Protein AF-A0A357G168-F1 (afdb_monomer_lite)

Secondary structure (DSSP, 8-state):
-HHHHHHHHHHHHHTT-HHHHHHHHHHHHHHHHHHTT---HHHHHHHHHHSS----

Foldseek 3Di:
DLLVVLVVQLVVLVVVPNVSSVVSNVRNVVVVCVVVVVQDVVNVVCVVVVPPPPDD

Radius of gyration: 16.84 Å; chains: 1; bounding box: 22×18×57 Å

Sequence (56 aa):
EEARAALSRAIPALDVGPELAAEDVRVAADQIGRLTGRIDVEDLLDEIFSSFCIGK

pLDDT: mean 84.71, std 12.98, range [51.03, 97.62]

Structure (mmCIF, N/CA/C/O backbone):
data_AF-A0A357G168-F1
#
_entry.id   AF-A0A357G168-F1
#
loop_
_atom_site.group_PDB
_atom_site.id
_atom_site.type_symbol
_atom_site.label_atom_id
_atom_site.label_alt_id
_atom_site.label_comp_id
_atom_site.label_asym_id
_atom_site.label_entity_id
_atom_site.label_seq_id
_atom_site.pdbx_PDB_ins_code
_atom_site.Cartn_x
_atom_site.Cartn_y
_atom_site.Cartn_z
_atom_site.occupancy
_atom_site.B_iso_or_equiv
_atom_site.auth_seq_id
_atom_site.auth_comp_id
_atom_site.auth_asym_id
_atom_site.auth_atom_id
_atom_site.pdbx_PDB_model_num
ATOM 1 N N . GLU A 1 1 ? -3.538 10.465 2.422 1.00 78.88 1 GLU A N 1
ATOM 2 C CA . GLU A 1 1 ? -2.783 10.913 1.223 1.00 78.88 1 GLU A CA 1
ATOM 3 C C . GLU A 1 1 ? -1.622 9.985 0.872 1.00 78.88 1 GLU A C 1
ATOM 5 O O . GLU A 1 1 ? -1.383 9.741 -0.305 1.00 78.88 1 GLU A O 1
ATOM 10 N N . GLU A 1 2 ? -0.963 9.400 1.870 1.00 90.62 2 GLU A N 1
ATOM 11 C CA . GLU A 1 2 ? 0.196 8.516 1.711 1.00 90.62 2 GLU A CA 1
ATOM 12 C C . GLU A 1 2 ? -0.049 7.281 0.827 1.00 90.62 2 GLU A C 1
ATOM 14 O O . GLU A 1 2 ? 0.756 7.001 -0.059 1.00 90.62 2 GLU A O 1
ATOM 19 N N . ALA A 1 3 ? -1.216 6.630 0.943 1.00 92.94 3 ALA A N 1
ATOM 20 C CA . ALA A 1 3 ? -1.599 5.512 0.068 1.00 92.94 3 ALA A CA 1
ATOM 21 C C . ALA A 1 3 ? -1.539 5.866 -1.430 1.00 92.94 3 ALA A C 1
ATOM 23 O O . ALA A 1 3 ? -1.068 5.086 -2.255 1.00 92.94 3 ALA A O 1
ATOM 24 N N . ARG A 1 4 ? -2.005 7.068 -1.790 1.00 95.88 4 ARG A N 1
ATOM 25 C CA . ARG A 1 4 ? -2.033 7.538 -3.181 1.00 95.88 4 ARG A CA 1
ATOM 26 C C . ARG A 1 4 ? -0.623 7.819 -3.695 1.00 95.88 4 ARG A C 1
ATOM 28 O O . ARG A 1 4 ? -0.321 7.488 -4.838 1.00 95.88 4 ARG A O 1
ATOM 35 N N . ALA A 1 5 ? 0.228 8.412 -2.859 1.00 97.12 5 ALA A N 1
ATOM 36 C CA . ALA A 1 5 ? 1.624 8.665 -3.200 1.00 97.12 5 ALA A CA 1
ATOM 37 C C . ALA A 1 5 ? 2.394 7.352 -3.409 1.00 97.12 5 ALA A C 1
ATOM 39 O O . ALA A 1 5 ? 3.106 7.218 -4.402 1.00 97.12 5 ALA A O 1
ATOM 40 N N . ALA A 1 6 ? 2.191 6.366 -2.533 1.00 96.44 6 ALA A N 1
ATOM 41 C CA . ALA A 1 6 ? 2.790 5.043 -2.665 1.00 96.44 6 ALA A CA 1
ATOM 42 C C . ALA A 1 6 ? 2.338 4.337 -3.957 1.00 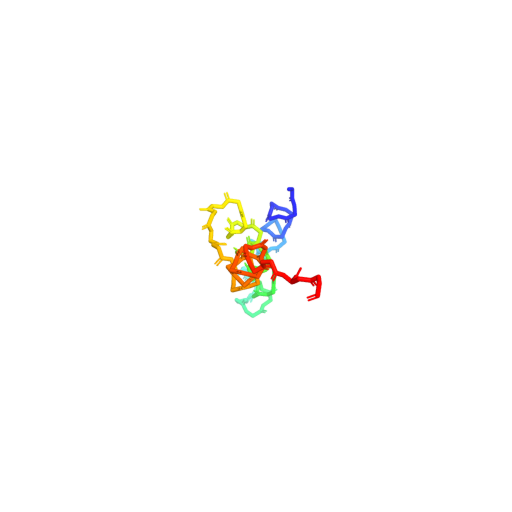96.44 6 ALA A C 1
ATOM 44 O O . ALA A 1 6 ? 3.173 3.928 -4.759 1.00 96.44 6 ALA A O 1
ATOM 45 N N . LEU A 1 7 ? 1.033 4.324 -4.257 1.00 96.62 7 LEU A N 1
ATOM 46 C CA . LEU A 1 7 ? 0.526 3.769 -5.522 1.00 96.62 7 LEU A CA 1
ATOM 47 C C . LEU A 1 7 ? 1.097 4.475 -6.759 1.00 96.62 7 LEU A C 1
ATOM 49 O O . LEU A 1 7 ? 1.401 3.815 -7.749 1.00 96.62 7 LEU A O 1
ATOM 53 N N . SER A 1 8 ? 1.284 5.798 -6.711 1.00 97.62 8 SER A N 1
ATOM 54 C CA . SER A 1 8 ? 1.851 6.544 -7.843 1.00 97.62 8 SER A CA 1
ATOM 55 C C . SER A 1 8 ? 3.295 6.153 -8.176 1.00 97.62 8 SER A C 1
ATOM 57 O O . SER A 1 8 ? 3.697 6.275 -9.331 1.00 97.62 8 SER A O 1
ATOM 59 N N . ARG A 1 9 ? 4.054 5.654 -7.190 1.00 96.81 9 ARG A N 1
ATOM 60 C CA . ARG A 1 9 ? 5.408 5.114 -7.384 1.00 96.81 9 ARG A CA 1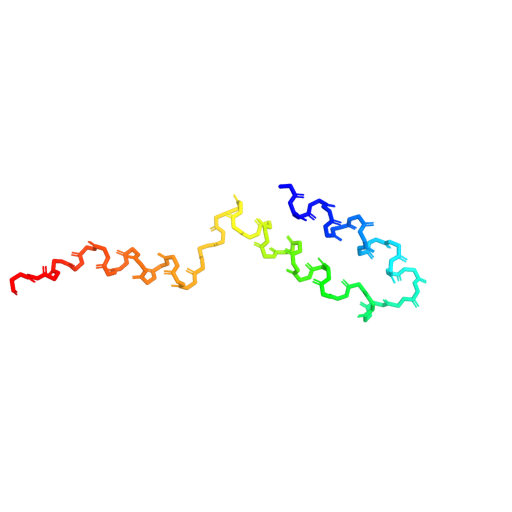
ATOM 61 C C . ARG A 1 9 ? 5.390 3.637 -7.771 1.00 96.81 9 ARG A C 1
ATOM 63 O O . ARG A 1 9 ? 6.143 3.238 -8.653 1.00 96.81 9 ARG A O 1
ATOM 70 N N . ALA A 1 10 ? 4.491 2.853 -7.173 1.00 97.25 10 ALA A N 1
ATOM 71 C CA . ALA A 1 10 ? 4.359 1.425 -7.453 1.00 97.25 10 ALA A CA 1
ATOM 72 C C . ALA A 1 10 ? 3.961 1.134 -8.907 1.00 97.25 10 ALA A C 1
ATOM 74 O O . ALA A 1 10 ? 4.521 0.233 -9.522 1.00 97.25 10 ALA A O 1
ATOM 75 N N . ILE A 1 11 ? 3.003 1.888 -9.461 1.00 96.81 11 ILE A N 1
ATOM 76 C CA . ILE A 1 11 ? 2.454 1.642 -10.806 1.00 96.81 11 ILE A CA 1
ATOM 77 C C . ILE A 1 11 ? 3.547 1.585 -11.888 1.00 96.81 11 ILE A C 1
ATOM 79 O O . ILE A 1 11 ? 3.624 0.561 -12.559 1.00 96.81 11 ILE A O 1
ATOM 83 N N . PRO A 1 12 ? 4.420 2.598 -12.057 1.00 97.25 12 PRO A N 1
ATOM 84 C CA . PRO A 1 12 ? 5.488 2.517 -13.054 1.00 97.25 12 PRO A CA 1
ATOM 85 C C . PRO A 1 12 ? 6.573 1.484 -12.704 1.00 97.25 12 PRO A C 1
ATOM 87 O O . PRO A 1 12 ? 7.249 0.987 -13.598 1.00 97.25 12 PRO A O 1
ATOM 90 N N . ALA A 1 13 ? 6.762 1.141 -11.423 1.00 96.19 13 ALA A N 1
ATOM 91 C CA . ALA A 1 13 ? 7.735 0.126 -11.016 1.00 96.19 13 ALA A CA 1
ATOM 92 C C . ALA A 1 13 ? 7.308 -1.298 -11.422 1.00 96.19 13 ALA A C 1
ATOM 94 O O . ALA A 1 13 ? 8.168 -2.128 -11.715 1.00 96.19 13 ALA A O 1
ATOM 95 N N . LEU A 1 14 ? 5.998 -1.566 -11.516 1.00 95.75 14 LEU A N 1
ATOM 96 C CA . LEU A 1 14 ? 5.460 -2.849 -11.987 1.00 95.75 14 LEU A CA 1
ATOM 97 C C . LEU A 1 14 ? 5.853 -3.168 -13.436 1.00 95.75 14 LEU A C 1
ATOM 99 O O . LEU A 1 14 ? 6.009 -4.342 -13.764 1.00 95.75 14 LEU A O 1
ATOM 103 N N . ASP A 1 15 ? 6.046 -2.147 -14.277 1.00 95.38 15 ASP A N 1
ATOM 104 C CA . ASP A 1 15 ? 6.480 -2.320 -15.671 1.00 95.38 15 ASP A CA 1
ATOM 105 C C . ASP A 1 15 ? 7.944 -2.782 -15.778 1.00 95.38 15 ASP A C 1
ATOM 107 O O . ASP A 1 15 ? 8.353 -3.333 -16.800 1.00 95.38 15 ASP A O 1
ATOM 111 N N . VAL A 1 16 ? 8.741 -2.559 -14.729 1.00 95.75 16 VAL A N 1
ATOM 112 C CA . VAL A 1 16 ? 10.152 -2.964 -14.662 1.00 95.75 16 VAL A CA 1
ATOM 113 C C . VAL A 1 16 ? 10.294 -4.318 -13.970 1.00 95.75 16 VAL A C 1
ATOM 115 O O . VAL A 1 16 ? 11.026 -5.180 -14.453 1.00 95.75 16 VAL A O 1
ATOM 118 N N . GLY A 1 17 ? 9.585 -4.515 -12.859 1.00 95.12 17 GLY A N 1
ATOM 119 C CA . GLY A 1 17 ? 9.582 -5.769 -12.117 1.00 95.12 17 GLY A CA 1
ATOM 120 C C . GLY A 1 17 ? 8.748 -5.677 -10.835 1.00 95.12 17 GLY A C 1
ATOM 121 O O . GLY A 1 17 ? 8.811 -4.667 -10.126 1.00 95.12 17 GLY A O 1
ATOM 122 N N . PRO A 1 18 ? 7.962 -6.712 -10.491 1.00 93.38 18 PRO A N 1
ATOM 123 C CA . PRO A 1 18 ? 7.090 -6.693 -9.316 1.00 93.38 18 PRO A CA 1
ATOM 124 C C . PRO A 1 18 ? 7.844 -6.484 -7.993 1.00 93.38 18 PRO A C 1
ATOM 126 O O . PRO A 1 18 ? 7.308 -5.875 -7.068 1.00 93.38 18 PRO A O 1
ATOM 129 N N . GLU A 1 19 ? 9.094 -6.932 -7.901 1.00 95.94 19 GLU A N 1
ATOM 130 C CA . GLU A 1 19 ? 9.971 -6.734 -6.747 1.00 95.94 19 GLU A CA 1
ATOM 131 C C . GLU A 1 19 ? 10.284 -5.257 -6.472 1.00 95.94 19 GLU A C 1
ATOM 133 O O . GLU A 1 19 ? 10.458 -4.878 -5.315 1.00 95.94 19 GLU A O 1
ATOM 138 N N . LEU A 1 20 ? 10.290 -4.409 -7.505 1.00 94.38 20 LEU A N 1
ATOM 139 C CA . LEU A 1 20 ? 10.534 -2.971 -7.369 1.00 94.38 20 LEU A CA 1
ATOM 140 C C . LEU A 1 20 ? 9.296 -2.216 -6.877 1.00 94.38 20 LEU A C 1
ATOM 142 O O . LEU A 1 20 ? 9.426 -1.149 -6.284 1.00 94.38 20 LEU A O 1
ATOM 146 N N . ALA A 1 21 ? 8.100 -2.770 -7.090 1.00 97.38 21 ALA A N 1
ATOM 147 C CA . ALA A 1 21 ? 6.843 -2.197 -6.616 1.00 97.38 21 ALA A CA 1
ATOM 148 C C . ALA A 1 21 ? 6.434 -2.698 -5.218 1.00 97.38 21 ALA A C 1
ATOM 150 O O . ALA A 1 21 ? 5.538 -2.123 -4.600 1.00 97.38 21 ALA A O 1
ATOM 151 N N . ALA A 1 22 ? 7.055 -3.772 -4.719 1.00 95.19 22 ALA A N 1
ATOM 152 C CA . ALA A 1 22 ? 6.580 -4.523 -3.557 1.00 95.19 22 ALA A CA 1
ATOM 153 C C . ALA A 1 22 ? 6.405 -3.665 -2.292 1.00 95.19 22 ALA A C 1
ATOM 155 O O . ALA A 1 22 ? 5.364 -3.738 -1.638 1.00 95.19 22 ALA A O 1
ATOM 156 N N . GLU A 1 23 ? 7.391 -2.829 -1.962 1.00 96.38 23 GLU A N 1
ATOM 157 C CA . GLU A 1 23 ? 7.345 -2.003 -0.750 1.00 96.38 23 GLU A CA 1
ATOM 158 C C . GLU A 1 23 ? 6.297 -0.888 -0.850 1.00 96.38 23 GLU A C 1
ATOM 160 O O . GLU A 1 23 ? 5.515 -0.683 0.077 1.00 96.38 23 GLU A O 1
ATOM 165 N N . ASP A 1 24 ? 6.205 -0.214 -1.996 1.00 97.38 24 ASP A N 1
ATOM 166 C CA . ASP A 1 24 ? 5.190 0.819 -2.210 1.00 97.38 24 ASP A CA 1
ATOM 167 C C . ASP A 1 24 ? 3.767 0.227 -2.195 1.00 97.38 24 ASP A C 1
ATOM 169 O O . ASP A 1 24 ? 2.845 0.831 -1.642 1.00 97.38 24 ASP A O 1
ATOM 173 N N . VAL A 1 25 ? 3.577 -0.984 -2.732 1.00 95.62 25 VAL A N 1
ATOM 174 C CA . VAL A 1 25 ? 2.301 -1.712 -2.632 1.00 95.62 25 VAL A CA 1
ATOM 175 C C . VAL A 1 25 ? 1.993 -2.090 -1.181 1.00 95.62 25 VAL A C 1
ATOM 177 O O . VAL A 1 25 ? 0.847 -1.934 -0.753 1.00 95.62 25 VAL A O 1
ATOM 180 N N . ARG A 1 26 ? 2.987 -2.534 -0.398 1.00 94.69 26 ARG A N 1
ATOM 181 C CA . ARG A 1 26 ? 2.824 -2.840 1.034 1.00 94.69 26 ARG A CA 1
ATOM 182 C C . ARG A 1 26 ? 2.370 -1.608 1.819 1.00 94.69 26 ARG A C 1
ATOM 184 O O . ARG A 1 26 ? 1.403 -1.693 2.572 1.00 94.69 26 ARG A O 1
ATOM 191 N N . VAL A 1 27 ? 3.022 -0.464 1.605 1.00 95.00 27 VAL A N 1
ATOM 192 C CA . VAL A 1 27 ? 2.671 0.816 2.246 1.00 95.00 27 VAL A CA 1
ATOM 193 C C . VAL A 1 27 ? 1.271 1.272 1.837 1.00 95.00 27 VAL A C 1
ATOM 195 O O . VAL A 1 27 ? 0.469 1.654 2.687 1.00 95.00 27 VAL A O 1
ATOM 198 N N . ALA A 1 28 ? 0.932 1.199 0.548 1.00 94.94 28 ALA A N 1
ATOM 199 C CA . ALA A 1 28 ? -0.409 1.534 0.085 1.00 94.94 28 ALA A CA 1
ATOM 200 C C . ALA A 1 28 ? -1.484 0.641 0.725 1.00 94.94 28 ALA A C 1
ATOM 202 O O . ALA A 1 28 ? -2.519 1.146 1.161 1.00 94.94 28 ALA A O 1
ATOM 203 N N . ALA A 1 29 ? -1.236 -0.669 0.805 1.00 92.12 29 ALA A N 1
ATOM 204 C CA . ALA A 1 29 ? -2.161 -1.634 1.391 1.00 92.12 29 ALA A CA 1
ATOM 205 C C . ALA A 1 29 ? -2.379 -1.409 2.896 1.00 92.12 29 ALA A C 1
ATOM 207 O O . ALA A 1 29 ? -3.520 -1.495 3.348 1.00 92.12 29 ALA A O 1
ATOM 208 N N . ASP A 1 30 ? -1.325 -1.079 3.647 1.00 90.88 30 ASP A N 1
ATOM 209 C CA . ASP A 1 30 ? -1.404 -0.714 5.069 1.00 90.88 30 ASP A CA 1
ATOM 210 C C . ASP A 1 30 ? -2.296 0.518 5.285 1.00 90.88 30 ASP A C 1
ATOM 212 O O . ASP A 1 30 ? -3.281 0.484 6.025 1.00 90.88 30 ASP A O 1
ATOM 216 N N . GLN A 1 31 ? -2.025 1.590 4.539 1.00 91.25 31 GLN A N 1
ATOM 217 C CA . GLN A 1 31 ? -2.771 2.843 4.645 1.00 91.25 31 GLN A CA 1
ATOM 218 C C . GLN A 1 31 ? -4.243 2.691 4.234 1.00 91.25 31 GLN A C 1
ATOM 220 O O . GLN A 1 31 ? -5.131 3.303 4.830 1.00 91.25 31 GLN A O 1
ATOM 225 N N . ILE A 1 32 ? -4.527 1.856 3.230 1.00 89.31 32 ILE A N 1
ATOM 226 C CA . ILE A 1 32 ? -5.900 1.500 2.847 1.00 89.31 32 ILE A CA 1
ATOM 227 C C . ILE A 1 32 ? -6.558 0.631 3.928 1.00 89.31 32 ILE A C 1
ATOM 229 O O . ILE A 1 32 ? -7.742 0.812 4.218 1.00 89.31 32 ILE A O 1
ATOM 233 N N . GLY A 1 33 ? -5.811 -0.287 4.546 1.00 86.88 33 GLY A N 1
ATOM 234 C CA . GLY A 1 33 ? -6.277 -1.116 5.658 1.00 86.88 33 GLY A CA 1
ATOM 235 C C . GLY A 1 33 ? -6.780 -0.269 6.825 1.00 86.88 33 GLY A C 1
ATOM 236 O O . GLY A 1 33 ? -7.928 -0.427 7.239 1.00 86.88 33 GLY A O 1
ATOM 237 N N . ARG A 1 34 ? -5.985 0.720 7.241 1.00 83.31 34 ARG A N 1
ATOM 238 C CA . ARG A 1 34 ? -6.355 1.696 8.279 1.00 83.31 34 ARG A CA 1
ATOM 239 C C . ARG A 1 34 ? -7.657 2.442 7.961 1.00 83.31 34 ARG A C 1
ATOM 241 O O . ARG A 1 34 ? -8.492 2.63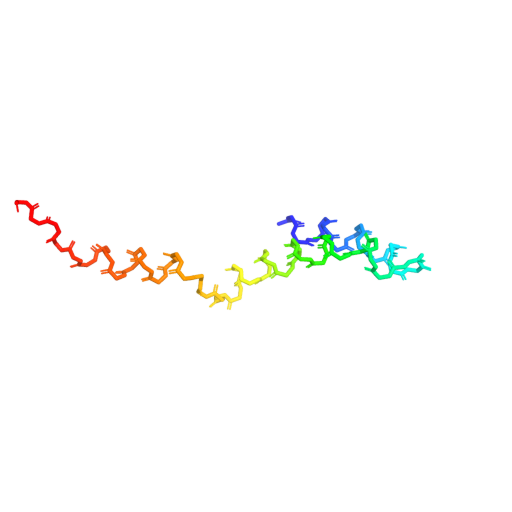4 8.836 1.00 83.31 34 ARG A O 1
ATOM 248 N N . LEU A 1 35 ? -7.866 2.841 6.702 1.00 81.69 35 LEU A N 1
ATOM 249 C CA . LEU A 1 35 ? -9.080 3.557 6.275 1.00 81.69 35 LEU A CA 1
ATOM 250 C C . LEU A 1 35 ? -10.325 2.667 6.199 1.00 81.69 35 LEU A C 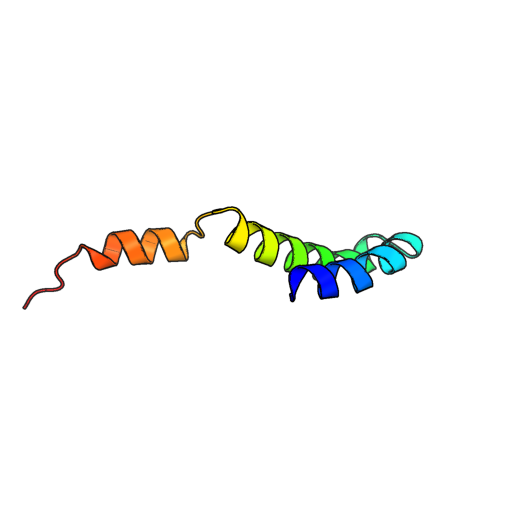1
ATOM 252 O O . LEU A 1 35 ? -11.434 3.133 6.447 1.00 81.69 35 LEU A O 1
ATOM 256 N N . THR A 1 36 ? -10.157 1.406 5.806 1.00 82.56 36 THR A N 1
ATOM 257 C CA . THR A 1 36 ? -11.271 0.469 5.575 1.00 82.56 36 THR A CA 1
ATOM 258 C C . THR A 1 36 ? -11.702 -0.279 6.835 1.00 82.56 36 THR A C 1
ATOM 260 O O . THR A 1 36 ? -12.580 -1.136 6.764 1.00 82.56 36 THR A O 1
ATOM 263 N N . GLY A 1 37 ? -11.125 0.058 7.992 1.00 65.88 37 GLY A N 1
ATOM 264 C CA . GLY A 1 37 ? -11.436 -0.607 9.253 1.00 65.88 37 GLY A CA 1
ATOM 265 C C . GLY A 1 37 ? -10.849 -2.012 9.329 1.00 65.88 37 GLY A C 1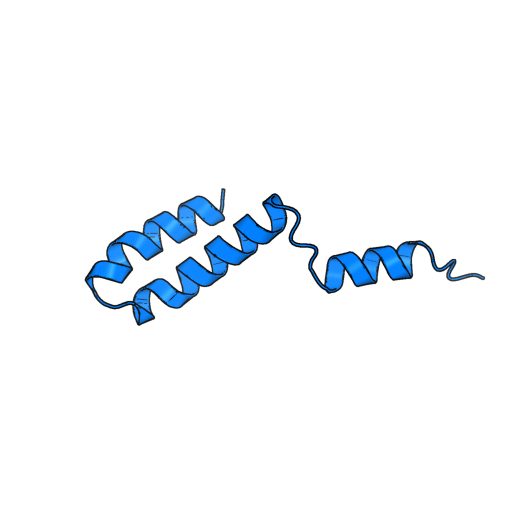
ATOM 266 O O . GLY A 1 37 ? -11.404 -2.874 10.009 1.00 65.88 37 GLY A O 1
ATOM 267 N N . ARG A 1 38 ? -9.731 -2.269 8.633 1.00 64.12 38 ARG A N 1
ATOM 268 C CA . ARG A 1 38 ? -8.862 -3.389 8.989 1.00 64.12 38 ARG A CA 1
ATOM 269 C C . ARG A 1 38 ? -8.294 -3.039 10.364 1.00 64.12 38 ARG A C 1
ATOM 271 O O . ARG A 1 38 ? -7.386 -2.226 10.457 1.00 64.12 38 ARG A O 1
ATOM 278 N N . ILE A 1 39 ? -8.939 -3.570 11.402 1.00 60.50 39 ILE A N 1
ATOM 279 C CA . ILE A 1 39 ? -8.539 -3.395 12.798 1.00 60.50 39 ILE A CA 1
ATOM 280 C C . ILE A 1 39 ? -7.177 -4.066 12.930 1.00 60.50 39 ILE A C 1
ATOM 282 O O . ILE A 1 39 ? -7.079 -5.280 12.713 1.00 60.50 39 ILE A O 1
ATOM 286 N N . ASP A 1 40 ? -6.140 -3.275 13.196 1.00 67.12 40 ASP A N 1
ATOM 287 C CA . ASP A 1 40 ? -4.823 -3.834 13.468 1.00 67.12 40 ASP A CA 1
ATOM 288 C C . ASP A 1 40 ? -4.867 -4.616 14.785 1.00 67.12 40 ASP A C 1
ATOM 290 O O . ASP A 1 40 ? -5.731 -4.378 15.638 1.00 67.12 40 ASP A O 1
ATOM 294 N N . VAL A 1 41 ? -3.957 -5.572 14.972 1.00 68.31 41 VAL A N 1
ATOM 295 C CA . VAL A 1 41 ? -3.906 -6.307 16.247 1.00 68.31 41 VAL A CA 1
ATOM 296 C C . VAL A 1 41 ? -3.662 -5.324 17.392 1.00 68.31 41 VAL A C 1
ATOM 298 O O . VAL A 1 41 ? -4.257 -5.473 18.453 1.00 68.31 41 VAL A O 1
ATOM 301 N N . GLU A 1 42 ? -2.864 -4.287 17.159 1.00 71.44 42 GLU A N 1
ATOM 302 C CA . GLU A 1 42 ? -2.621 -3.185 18.083 1.00 71.44 42 GLU A CA 1
ATOM 303 C C . GLU A 1 42 ? -3.901 -2.418 18.436 1.00 71.44 42 GLU A C 1
ATOM 305 O O . GLU A 1 42 ? -4.151 -2.215 19.618 1.00 71.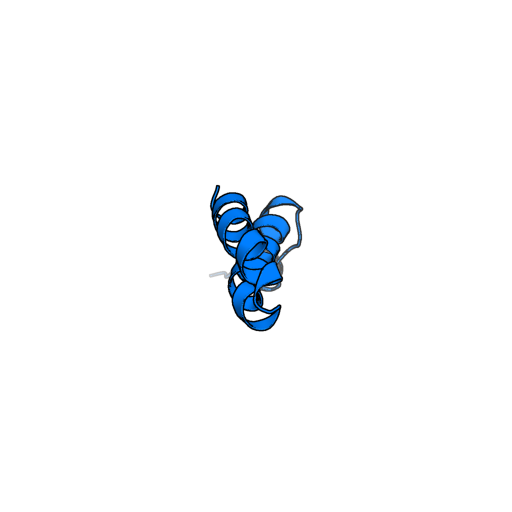44 42 GLU A O 1
ATOM 310 N N . ASP A 1 43 ? -4.752 -2.072 17.463 1.00 72.12 43 ASP A N 1
ATOM 311 C CA . ASP A 1 43 ? -6.020 -1.369 17.726 1.00 72.12 43 ASP A CA 1
ATOM 312 C C . ASP A 1 43 ? -6.974 -2.234 18.572 1.00 72.12 43 ASP A C 1
ATOM 314 O O . ASP A 1 43 ? -7.663 -1.746 19.470 1.00 72.12 43 ASP A O 1
ATOM 318 N N . LEU A 1 44 ? -7.005 -3.545 18.299 1.00 73.19 44 LEU A N 1
ATOM 319 C CA . LEU A 1 44 ? -7.784 -4.503 19.081 1.00 73.19 44 LEU A CA 1
ATOM 320 C C . LEU A 1 44 ? -7.231 -4.647 20.503 1.00 73.19 44 LEU A C 1
ATOM 322 O O . LEU A 1 44 ? -8.007 -4.730 21.454 1.00 73.19 44 LEU A O 1
ATOM 326 N N . LEU A 1 45 ? -5.908 -4.704 20.659 1.00 76.81 45 LEU A N 1
ATOM 327 C CA . LEU A 1 45 ? -5.264 -4.776 21.968 1.00 76.81 45 LEU A CA 1
ATOM 328 C C . LEU A 1 45 ? -5.492 -3.486 22.761 1.00 76.81 45 LEU A C 1
ATOM 330 O O . LEU A 1 45 ? -5.845 -3.576 23.934 1.00 76.81 45 LEU A O 1
ATOM 334 N N . ASP A 1 46 ? -5.373 -2.316 22.137 1.00 76.38 46 ASP A N 1
ATOM 335 C CA . ASP A 1 46 ? -5.637 -1.023 22.770 1.00 76.38 46 ASP A CA 1
ATOM 336 C C . ASP A 1 46 ? -7.087 -0.923 23.253 1.00 76.38 46 ASP A C 1
ATOM 338 O O . ASP A 1 46 ? -7.310 -0.499 24.382 1.00 76.38 46 ASP A O 1
ATOM 342 N N . GLU A 1 47 ? -8.073 -1.385 22.477 1.00 78.69 47 GLU A N 1
ATOM 343 C CA . GLU A 1 47 ? -9.475 -1.427 22.919 1.00 78.69 47 GLU A CA 1
ATOM 344 C C . GLU A 1 47 ? -9.717 -2.464 24.030 1.00 78.69 47 GLU A C 1
ATOM 346 O O . GLU A 1 47 ? -10.427 -2.201 25.004 1.00 78.69 47 GLU A O 1
ATOM 351 N N . ILE A 1 48 ? -9.098 -3.647 23.936 1.00 79.00 48 ILE A N 1
ATOM 352 C CA . ILE A 1 48 ? -9.169 -4.653 25.004 1.00 79.00 48 ILE A CA 1
ATOM 353 C C . ILE A 1 48 ? -8.629 -4.049 26.301 1.00 79.00 48 ILE A C 1
ATOM 355 O O . ILE A 1 48 ? -9.301 -4.131 27.328 1.00 79.00 48 ILE A O 1
ATOM 359 N N . PHE A 1 49 ? -7.463 -3.403 26.257 1.00 76.75 49 PHE A N 1
ATOM 360 C CA . PHE A 1 49 ? -6.807 -2.823 27.425 1.00 76.75 49 PHE A CA 1
ATOM 361 C C . PHE A 1 49 ? -7.364 -1.452 27.848 1.00 76.75 49 PHE A C 1
ATOM 363 O O . PHE A 1 49 ? -7.163 -1.081 29.002 1.00 76.75 49 PHE A O 1
ATOM 370 N N . SER A 1 50 ? -8.116 -0.736 27.000 1.00 76.62 50 SER A N 1
ATOM 371 C CA . SER A 1 50 ? -8.767 0.544 27.348 1.00 76.62 50 SER A CA 1
ATOM 372 C C . SER A 1 50 ? -9.889 0.362 28.377 1.00 76.62 50 SER A C 1
ATOM 374 O O . SER A 1 50 ? -10.141 1.247 29.196 1.00 76.62 50 SER A O 1
ATOM 376 N N . SER A 1 51 ? -10.537 -0.809 28.359 1.00 67.56 51 SER A N 1
ATOM 377 C CA . SER A 1 51 ? -11.617 -1.193 29.276 1.00 67.56 51 SER A CA 1
ATOM 378 C C . SER A 1 51 ? -11.145 -1.981 30.499 1.00 67.56 51 SER A C 1
ATOM 380 O O . SER A 1 51 ? -11.895 -2.118 31.474 1.00 67.56 51 SER A O 1
ATOM 382 N N . PHE A 1 52 ? -9.891 -2.452 30.504 1.00 67.69 52 PHE A N 1
ATOM 383 C CA . PHE A 1 52 ? -9.252 -2.808 31.761 1.00 67.69 52 PHE A CA 1
ATOM 384 C C . PHE A 1 52 ? -9.090 -1.505 32.528 1.00 67.69 52 PHE A C 1
ATOM 386 O O . PHE A 1 52 ? -8.184 -0.715 32.271 1.00 67.69 52 PHE A O 1
ATOM 393 N N . CYS A 1 53 ? -9.966 -1.295 33.512 1.00 61.88 53 CYS A N 1
ATOM 394 C CA . CYS A 1 53 ? -9.610 -0.522 34.682 1.00 61.88 53 CYS A CA 1
ATOM 395 C C . CYS A 1 53 ? -8.308 -1.134 35.209 1.00 61.88 53 CYS A C 1
ATOM 397 O O . CYS A 1 53 ? -8.328 -2.050 36.032 1.00 61.88 53 CYS A O 1
ATOM 399 N N . ILE A 1 54 ? -7.170 -0.635 34.726 1.00 58.34 54 ILE A N 1
ATOM 400 C CA . ILE A 1 54 ? -5.990 -0.517 35.553 1.00 58.34 54 ILE A CA 1
ATOM 401 C C . ILE A 1 54 ? -6.542 0.247 36.749 1.00 58.34 54 ILE A C 1
ATOM 403 O O . ILE A 1 54 ? -6.879 1.429 36.656 1.00 58.34 54 ILE A O 1
ATOM 407 N N . GLY A 1 55 ? -6.801 -0.463 37.842 1.00 69.81 55 GLY A N 1
ATOM 408 C CA . GLY A 1 55 ? -7.008 0.219 39.098 1.00 69.81 55 GLY A CA 1
ATOM 409 C C . GLY A 1 55 ? -5.804 1.144 39.349 1.00 69.81 55 GLY A C 1
ATOM 410 O O . GLY A 1 55 ? -4.762 1.081 38.712 1.00 69.81 55 GLY A O 1
ATOM 411 N N . LYS A 1 56 ? -5.834 2.015 40.337 1.00 51.03 56 LYS A N 1
ATOM 412 C CA . LYS A 1 56 ? -5.706 1.446 41.676 1.00 51.03 56 LYS A CA 1
ATOM 413 C C . LYS A 1 56 ? -4.776 0.229 41.747 1.00 51.03 56 LYS A C 1
ATOM 415 O O . LYS A 1 56 ? -5.176 -0.857 41.278 1.00 51.03 56 LYS A O 1
#